Protein AF-A0AB37QPU2-F1 (afdb_monomer_lite)

Organism: NCBI:txid251653

Foldseek 3Di:
DDDDPPVVVVDDDDCVQQNDDPVSNVVNVVVVCVVPVVD

Secondary structure (DSSP, 8-state):
-PPPPGGGGT----HHHH-SSHHHHHHHHHHHHHHHTT-

pLDDT: mean 90.02, std 8.58, range [54.72, 96.88]

Radius of gyration: 14.31 Å; chains: 1; bounding box: 21×27×38 Å

Structure (mmCIF, N/CA/C/O backbone):
data_AF-A0AB37QPU2-F1
#
_entry.id   AF-A0AB37QPU2-F1
#
loop_
_atom_site.group_PDB
_atom_site.id
_atom_site.type_symbol
_atom_site.label_atom_id
_atom_site.label_alt_id
_atom_site.label_comp_id
_atom_site.label_asym_id
_atom_site.label_entity_id
_atom_site.label_seq_id
_atom_site.pdbx_PDB_ins_code
_atom_site.Cartn_x
_atom_site.Cartn_y
_atom_site.Cartn_z
_atom_site.occupancy
_atom_site.B_iso_or_equiv
_atom_site.auth_seq_id
_atom_site.auth_comp_id
_atom_site.auth_asym_id
_atom_site.auth_atom_id
_atom_site.pdbx_PDB_model_num
ATOM 1 N N . MET A 1 1 ? -4.076 19.079 21.383 1.00 54.72 1 MET A N 1
ATOM 2 C CA . MET A 1 1 ? -4.352 18.395 20.102 1.00 54.72 1 MET A CA 1
ATOM 3 C C . MET A 1 1 ? -5.219 17.197 20.442 1.00 54.72 1 MET A C 1
ATOM 5 O O . MET A 1 1 ? -4.834 16.517 21.385 1.00 54.72 1 MET A O 1
ATOM 9 N N . PRO A 1 2 ? -6.390 16.999 19.817 1.00 83.50 2 PRO A N 1
ATOM 10 C CA . PRO A 1 2 ? -7.246 15.864 20.154 1.00 83.50 2 PRO A CA 1
ATOM 11 C C . PRO A 1 2 ? -6.483 14.565 19.900 1.00 83.50 2 PRO A C 1
ATOM 13 O O . PRO A 1 2 ? -5.827 14.429 18.861 1.00 83.50 2 PRO A O 1
ATOM 16 N N . GLU A 1 3 ? -6.514 13.639 20.855 1.00 87.19 3 GLU A N 1
ATOM 17 C CA . GLU A 1 3 ? -5.963 12.312 20.635 1.00 87.19 3 GLU A CA 1
ATOM 18 C C . GLU A 1 3 ? -6.748 11.596 19.536 1.00 87.19 3 GLU A C 1
ATOM 20 O O . GLU A 1 3 ? -7.934 11.844 19.300 1.00 87.19 3 GLU A O 1
ATOM 25 N N . ARG A 1 4 ? -6.065 10.705 18.818 1.00 89.75 4 ARG A N 1
ATOM 26 C CA . ARG A 1 4 ? -6.722 9.913 17.785 1.00 89.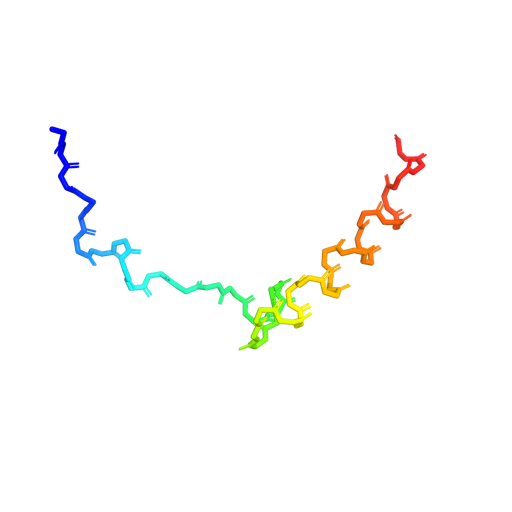75 4 ARG A CA 1
ATOM 27 C C . ARG A 1 4 ? -7.752 8.995 18.461 1.00 89.75 4 ARG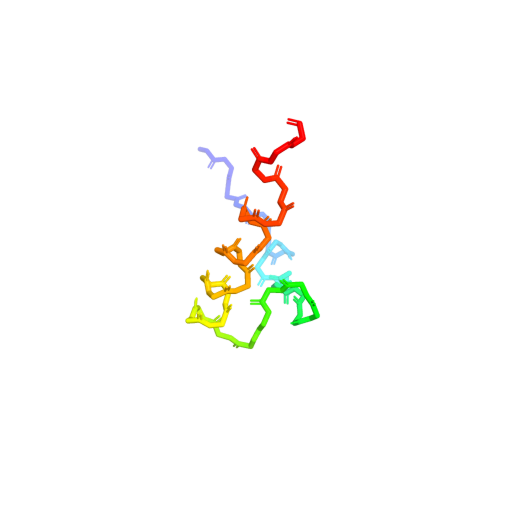 A C 1
ATOM 29 O O . ARG A 1 4 ? -7.371 8.304 19.408 1.00 89.75 4 ARG A O 1
ATOM 36 N N . PRO A 1 5 ? -9.009 8.933 17.984 1.00 92.94 5 PRO A N 1
ATOM 37 C CA . PRO A 1 5 ? -10.012 8.044 18.560 1.00 92.94 5 PRO A CA 1
ATOM 38 C C . PRO A 1 5 ? -9.522 6.595 18.626 1.00 92.94 5 PRO A C 1
ATOM 40 O O . PRO A 1 5 ? -8.839 6.129 17.712 1.00 92.94 5 PRO A O 1
ATOM 43 N N . ALA A 1 6 ? -9.925 5.854 19.662 1.00 90.62 6 ALA A N 1
ATOM 44 C CA . ALA A 1 6 ? -9.503 4.464 19.866 1.00 90.62 6 ALA A CA 1
ATOM 45 C C . ALA A 1 6 ? -9.834 3.538 18.678 1.00 90.62 6 ALA A C 1
ATOM 47 O O . ALA A 1 6 ? -9.138 2.556 18.451 1.00 90.62 6 ALA A O 1
ATOM 48 N N . VAL A 1 7 ? -10.854 3.861 17.875 1.00 91.50 7 VAL A N 1
ATOM 49 C CA . VAL A 1 7 ? -11.177 3.103 16.654 1.00 91.50 7 VAL A CA 1
ATOM 50 C C . VAL A 1 7 ? -10.056 3.174 15.611 1.00 91.50 7 VAL A C 1
ATOM 52 O O . VAL A 1 7 ? -9.833 2.219 14.876 1.00 91.50 7 VAL A O 1
ATOM 55 N N . CYS A 1 8 ? -9.282 4.263 15.568 1.00 91.19 8 CYS A N 1
ATOM 56 C CA . CYS A 1 8 ? -8.219 4.436 14.583 1.00 91.19 8 CYS A CA 1
ATOM 57 C C . CYS A 1 8 ? -7.066 3.434 14.754 1.00 91.19 8 CYS A C 1
ATOM 59 O O . CYS A 1 8 ? -6.397 3.132 13.772 1.00 91.19 8 CYS A O 1
ATOM 61 N N . SER A 1 9 ? -6.824 2.908 15.961 1.00 88.62 9 SER A N 1
ATOM 62 C CA . SER A 1 9 ? -5.779 1.897 16.201 1.00 88.62 9 SER A CA 1
ATOM 63 C C . SER A 1 9 ? -6.207 0.473 15.821 1.00 88.62 9 SER A C 1
ATOM 65 O O . SER A 1 9 ? -5.356 -0.416 15.704 1.00 88.62 9 SER A O 1
ATOM 67 N N . GLN A 1 10 ? -7.510 0.263 15.614 1.00 90.69 10 GLN A N 1
ATOM 68 C CA . GLN A 1 10 ? -8.078 -1.009 15.168 1.00 90.69 10 GLN A CA 1
ATOM 69 C C . GLN A 1 10 ? -7.880 -1.222 13.666 1.00 90.69 10 GLN A C 1
ATOM 71 O O . GLN A 1 10 ? -7.781 -2.364 13.226 1.00 90.69 10 GLN A O 1
ATOM 76 N N . PHE A 1 11 ? -7.773 -0.142 12.885 1.00 89.81 11 PHE A N 1
ATOM 77 C CA . PHE A 1 11 ? -7.457 -0.243 11.465 1.00 89.81 11 PHE A CA 1
ATOM 78 C C . PHE A 1 11 ? -6.036 -0.776 11.275 1.00 89.81 11 PHE A C 1
ATOM 80 O O . PHE A 1 11 ? -5.074 -0.285 11.873 1.00 89.81 11 PHE A O 1
ATOM 87 N N . LYS A 1 12 ? -5.920 -1.790 10.423 1.00 88.69 12 LYS A N 1
ATOM 88 C CA . LYS A 1 12 ? -4.659 -2.392 9.993 1.00 88.69 12 LYS A CA 1
ATOM 89 C C . LYS A 1 12 ? -4.509 -2.210 8.491 1.00 88.69 12 LYS A C 1
ATOM 91 O O . LYS A 1 12 ? -5.488 -1.962 7.789 1.00 88.69 12 LYS A O 1
ATOM 96 N N . ALA A 1 13 ? -3.270 -2.299 8.026 1.00 89.69 13 ALA A N 1
ATOM 97 C CA . ALA A 1 13 ? -2.990 -2.331 6.604 1.00 89.69 13 ALA A CA 1
ATOM 98 C C . ALA A 1 13 ? -3.669 -3.561 5.981 1.00 89.69 13 ALA A C 1
ATOM 100 O O . ALA A 1 13 ? -3.699 -4.622 6.604 1.00 89.69 13 ALA A O 1
ATOM 101 N N . ALA A 1 14 ? -4.238 -3.404 4.788 1.00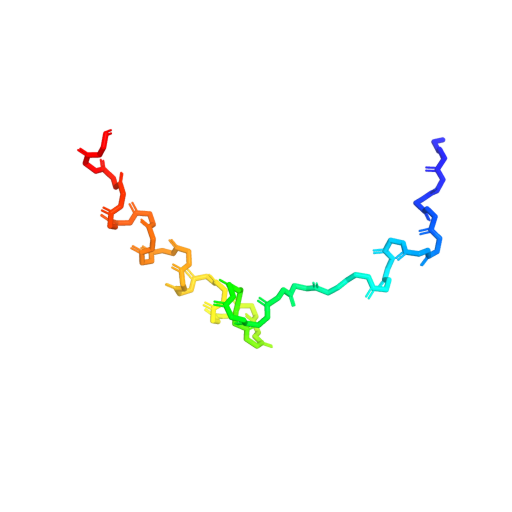 92.75 14 ALA A N 1
ATOM 102 C CA . ALA A 1 14 ? -4.833 -4.521 4.069 1.00 92.75 14 ALA A CA 1
ATOM 103 C C . ALA A 1 14 ? -3.704 -5.379 3.478 1.00 92.75 14 ALA A C 1
ATOM 105 O O . ALA A 1 14 ? -2.849 -4.852 2.766 1.00 92.75 14 ALA A O 1
ATOM 106 N N . GLU A 1 15 ? -3.660 -6.671 3.810 1.00 93.00 15 GLU A N 1
ATOM 107 C CA . GLU A 1 15 ? -2.549 -7.561 3.431 1.00 93.00 15 GLU A CA 1
ATOM 108 C C . GLU A 1 15 ? -2.398 -7.705 1.908 1.00 93.00 15 GLU A C 1
ATOM 110 O O . GLU A 1 15 ? -1.284 -7.816 1.402 1.00 93.00 15 GLU A O 1
ATOM 115 N N . ASP A 1 16 ? -3.501 -7.633 1.163 1.00 90.00 16 ASP A N 1
ATOM 116 C CA . ASP A 1 16 ? -3.542 -7.688 -0.302 1.00 90.00 16 ASP A CA 1
ATOM 117 C C . ASP A 1 16 ? -2.944 -6.447 -0.985 1.00 90.00 16 ASP A C 1
ATOM 119 O O . ASP A 1 16 ? -2.540 -6.511 -2.146 1.00 90.00 16 ASP A O 1
ATOM 123 N N . VAL A 1 17 ? -2.846 -5.329 -0.262 1.00 89.06 17 VAL A N 1
ATOM 124 C CA . VAL A 1 17 ? -2.266 -4.070 -0.753 1.00 89.06 17 VAL A CA 1
ATOM 125 C C . VAL A 1 17 ? -0.874 -3.827 -0.171 1.00 89.06 17 VAL A C 1
ATOM 127 O O . VAL A 1 17 ? 0.031 -3.384 -0.879 1.00 89.06 17 VAL A O 1
ATOM 130 N N . CYS A 1 18 ? -0.697 -4.089 1.123 1.00 90.25 18 CYS A N 1
ATOM 131 C CA . CYS A 1 18 ? 0.483 -3.704 1.892 1.00 90.25 18 CYS A CA 1
ATOM 132 C C . CYS A 1 18 ? 1.394 -4.878 2.270 1.00 90.25 18 CYS A C 1
ATOM 134 O O . CYS A 1 18 ? 2.493 -4.633 2.755 1.00 90.25 18 CYS A O 1
ATOM 136 N N . GLY A 1 19 ? 0.980 -6.128 2.054 1.00 93.75 19 GLY A N 1
ATOM 137 C CA . GLY A 1 19 ? 1.714 -7.304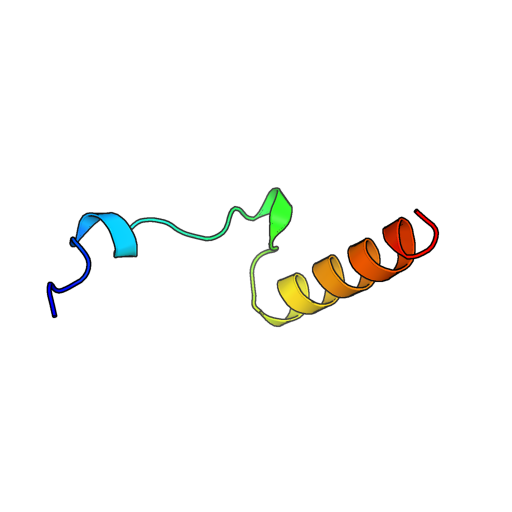 2.518 1.00 93.75 19 GLY A CA 1
ATOM 138 C C . GLY A 1 19 ? 1.583 -7.539 4.025 1.00 93.75 19 GLY A C 1
ATOM 139 O O . GLY A 1 19 ? 0.826 -6.858 4.719 1.00 93.75 19 GLY A O 1
ATOM 140 N N . ILE A 1 20 ? 2.312 -8.536 4.528 1.00 95.44 20 ILE A N 1
ATOM 141 C CA . ILE A 1 20 ? 2.184 -9.016 5.916 1.00 95.44 20 ILE A CA 1
ATOM 142 C C . ILE A 1 20 ? 3.182 -8.361 6.882 1.00 95.44 20 ILE A C 1
ATOM 144 O O . ILE A 1 20 ? 3.027 -8.464 8.099 1.00 95.44 20 ILE A O 1
ATOM 148 N N . ASP A 1 21 ? 4.198 -7.670 6.359 1.00 95.31 21 ASP A N 1
ATOM 149 C CA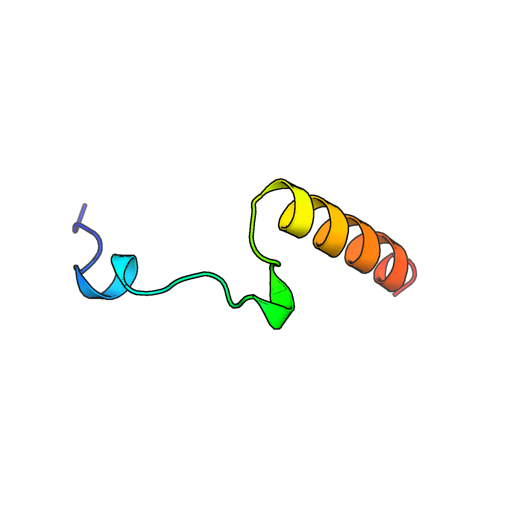 . ASP A 1 21 ? 5.190 -6.949 7.149 1.00 95.31 21 ASP A CA 1
ATOM 150 C C . ASP A 1 21 ? 5.727 -5.695 6.431 1.00 95.31 21 ASP A C 1
ATOM 152 O O . ASP A 1 21 ? 5.347 -5.355 5.308 1.00 95.31 21 ASP A O 1
ATOM 156 N N . GLN A 1 22 ? 6.615 -4.967 7.113 1.00 94.75 22 GLN A N 1
ATOM 157 C CA . GLN A 1 22 ? 7.215 -3.745 6.576 1.00 94.75 22 GLN A CA 1
ATOM 158 C C . GLN A 1 22 ? 8.097 -4.005 5.345 1.00 94.75 22 GLN A C 1
ATOM 160 O O . GL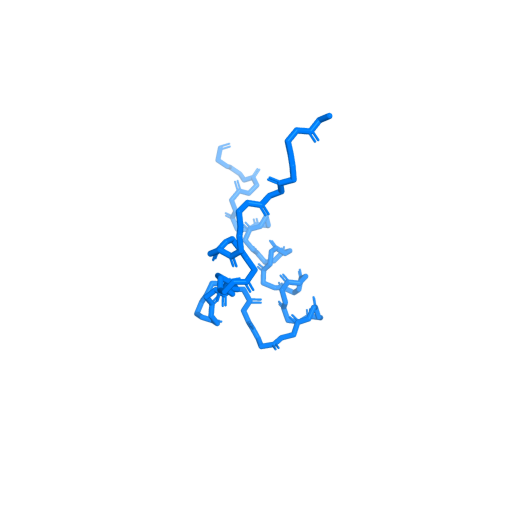N A 1 22 ? 8.145 -3.164 4.445 1.00 94.75 22 GLN A O 1
ATOM 165 N N . ALA A 1 23 ? 8.813 -5.129 5.301 1.00 96.88 23 ALA A N 1
ATOM 166 C CA . ALA A 1 23 ? 9.708 -5.444 4.194 1.00 96.88 23 ALA A CA 1
ATOM 167 C C . ALA A 1 23 ? 8.905 -5.746 2.921 1.00 96.88 23 ALA A C 1
ATOM 169 O O . ALA A 1 23 ? 9.234 -5.246 1.842 1.00 96.88 23 ALA A O 1
ATOM 170 N N . ASP A 1 24 ? 7.808 -6.486 3.064 1.00 96.25 24 ASP A N 1
ATOM 171 C CA . ASP A 1 24 ? 6.841 -6.730 2.006 1.00 96.25 24 ASP A CA 1
ATOM 172 C C . ASP A 1 24 ? 6.188 -5.440 1.517 1.00 96.25 24 ASP A C 1
ATOM 174 O O . ASP A 1 24 ? 6.130 -5.224 0.305 1.00 96.25 24 ASP A O 1
ATOM 178 N N . ALA A 1 25 ? 5.776 -4.549 2.422 1.00 95.94 25 ALA A N 1
ATOM 179 C CA . ALA A 1 25 ? 5.200 -3.258 2.051 1.00 95.94 25 ALA A CA 1
ATOM 180 C C . ALA A 1 25 ? 6.157 -2.439 1.172 1.00 95.94 25 ALA A C 1
ATOM 182 O O . ALA A 1 25 ? 5.771 -1.954 0.108 1.00 95.94 25 ALA A O 1
ATOM 183 N N . ILE A 1 26 ? 7.425 -2.328 1.578 1.00 95.75 26 ILE A N 1
ATOM 184 C CA . ILE A 1 26 ? 8.458 -1.603 0.823 1.00 95.75 26 ILE A CA 1
ATOM 185 C C . ILE A 1 26 ? 8.679 -2.249 -0.550 1.00 95.75 26 ILE A C 1
ATOM 187 O O . ILE A 1 26 ? 8.768 -1.551 -1.562 1.00 95.75 26 ILE A O 1
ATOM 191 N N . ARG A 1 27 ? 8.735 -3.584 -0.607 1.00 95.50 27 ARG A N 1
ATOM 192 C CA . ARG A 1 27 ? 8.892 -4.333 -1.860 1.00 95.50 27 ARG A CA 1
ATOM 193 C C . ARG A 1 27 ? 7.725 -4.087 -2.819 1.00 95.50 27 ARG A C 1
ATOM 195 O O . ARG A 1 27 ? 7.962 -3.881 -4.009 1.00 95.50 27 ARG A O 1
ATOM 202 N N . LEU A 1 28 ? 6.489 -4.119 -2.320 1.00 94.38 28 LEU A N 1
ATOM 203 C CA . LEU A 1 28 ? 5.276 -3.891 -3.108 1.00 94.38 28 LEU A CA 1
ATOM 204 C C . LEU A 1 28 ? 5.211 -2.455 -3.632 1.00 94.38 28 LEU A C 1
ATOM 206 O O . LEU A 1 28 ? 5.016 -2.258 -4.829 1.00 94.38 28 LEU A O 1
ATOM 210 N N . ILE A 1 29 ? 5.437 -1.460 -2.770 1.00 93.44 29 ILE A N 1
ATOM 211 C CA . ILE A 1 29 ? 5.440 -0.041 -3.156 1.00 93.44 29 ILE A CA 1
ATOM 212 C C . ILE A 1 29 ? 6.493 0.220 -4.234 1.00 93.44 29 ILE A C 1
ATOM 214 O O . ILE A 1 29 ? 6.165 0.778 -5.277 1.00 93.44 29 ILE A O 1
ATOM 218 N N . GLY A 1 30 ? 7.725 -0.259 -4.049 1.00 93.69 30 GLY A N 1
ATOM 219 C CA . GLY A 1 30 ? 8.786 -0.059 -5.037 1.00 93.69 30 GLY A CA 1
ATOM 220 C C . GLY A 1 30 ? 8.508 -0.734 -6.386 1.00 93.69 30 GLY A C 1
ATOM 221 O O . GLY A 1 30 ? 9.012 -0.287 -7.418 1.00 93.69 30 GLY A O 1
ATOM 222 N N . TRP A 1 31 ? 7.713 -1.810 -6.412 1.00 93.38 31 TRP A N 1
ATOM 223 C CA . TRP A 1 31 ? 7.227 -2.391 -7.664 1.00 93.38 31 TRP A CA 1
ATOM 224 C C . TRP A 1 31 ? 6.188 -1.485 -8.334 1.00 93.38 31 TRP A C 1
ATOM 226 O O . TRP A 1 31 ? 6.330 -1.186 -9.520 1.00 93.38 31 TRP A O 1
ATOM 236 N N . TRP A 1 32 ? 5.198 -1.005 -7.575 1.00 92.62 32 TRP A N 1
ATOM 237 C CA . TRP A 1 32 ? 4.163 -0.101 -8.080 1.00 92.62 32 TRP A CA 1
ATOM 238 C C . TRP A 1 32 ? 4.747 1.196 -8.626 1.00 92.62 32 TRP A C 1
ATOM 240 O O . TRP A 1 32 ? 4.436 1.561 -9.754 1.00 92.62 32 TRP A O 1
ATOM 250 N N . GLU A 1 33 ? 5.653 1.834 -7.885 1.00 94.31 33 GLU A N 1
ATOM 251 C CA . GLU A 1 33 ? 6.340 3.054 -8.315 1.00 94.31 33 GLU A CA 1
ATOM 252 C C . GLU A 1 33 ? 7.005 2.870 -9.681 1.00 94.31 33 GLU A C 1
ATOM 254 O O . GLU A 1 33 ? 6.848 3.712 -10.558 1.00 94.31 33 GLU A O 1
ATOM 259 N N . LYS A 1 34 ? 7.691 1.741 -9.909 1.00 94.25 34 LYS A N 1
ATOM 260 C CA . LYS A 1 34 ? 8.314 1.427 -11.206 1.00 94.25 34 LYS A CA 1
ATOM 261 C C . LYS A 1 34 ? 7.288 1.175 -12.304 1.00 94.25 34 LYS A C 1
ATOM 263 O O . LYS A 1 34 ? 7.500 1.605 -13.434 1.00 94.25 34 LYS A O 1
ATOM 268 N N . ALA A 1 35 ? 6.206 0.468 -11.987 1.00 93.25 35 ALA A N 1
ATOM 269 C CA . ALA A 1 35 ? 5.147 0.158 -12.941 1.00 93.25 35 ALA A CA 1
ATOM 270 C C . ALA A 1 35 ? 4.392 1.418 -13.399 1.00 93.25 35 ALA A C 1
ATOM 272 O O . ALA A 1 35 ? 3.975 1.489 -14.552 1.00 93.25 35 ALA A O 1
ATOM 273 N N . THR A 1 36 ? 4.247 2.418 -12.523 1.00 93.06 36 THR A N 1
ATOM 274 C CA . THR A 1 36 ? 3.503 3.657 -12.798 1.00 93.06 36 THR A CA 1
ATOM 275 C C . THR A 1 36 ? 4.387 4.869 -13.095 1.00 93.06 36 THR A C 1
ATOM 277 O O . THR A 1 36 ? 3.857 5.941 -13.356 1.00 93.06 36 THR A O 1
ATOM 280 N N . ALA A 1 37 ? 5.718 4.737 -13.084 1.00 88.44 37 ALA A N 1
ATOM 281 C CA . ALA A 1 37 ? 6.651 5.855 -13.286 1.00 88.44 37 ALA A CA 1
ATOM 282 C C . ALA A 1 37 ? 6.581 6.518 -14.675 1.00 88.44 37 ALA A C 1
ATOM 284 O O . ALA A 1 37 ? 7.148 7.590 -14.863 1.00 88.44 37 ALA A O 1
ATOM 285 N N . VAL A 1 38 ? 5.942 5.873 -15.655 1.00 78.06 38 VAL A N 1
ATOM 286 C CA . VAL A 1 38 ? 5.856 6.347 -17.051 1.00 78.06 38 VAL A CA 1
ATOM 287 C C . VAL A 1 38 ? 4.477 6.946 -17.379 1.00 78.06 38 VAL A C 1
ATOM 289 O O . VAL A 1 38 ? 4.184 7.185 -18.549 1.00 78.06 38 VAL A O 1
ATOM 292 N N . ALA A 1 39 ? 3.619 7.132 -16.370 1.00 58.41 39 ALA A N 1
ATOM 293 C CA . ALA A 1 39 ? 2.280 7.705 -16.519 1.00 58.41 39 ALA A CA 1
ATOM 294 C C . ALA A 1 39 ? 2.295 9.239 -16.583 1.00 58.41 39 ALA A C 1
ATOM 296 O O . ALA A 1 39 ? 3.085 9.860 -15.834 1.00 58.41 39 ALA A O 1
#

Sequence (39 aa):
MPERPAVCSQFKAAEDVCGIDQADAIRLIGWWEKATAVA